Protein AF-A0A7V5XFB3-F1 (afdb_monomer)

Structure (mmCIF, N/CA/C/O backbone):
data_AF-A0A7V5XFB3-F1
#
_entry.id   AF-A0A7V5XFB3-F1
#
loop_
_atom_site.group_PDB
_atom_site.id
_atom_site.type_symbol
_atom_site.label_atom_id
_atom_site.label_alt_id
_atom_site.label_comp_id
_atom_site.label_asym_id
_atom_site.label_entity_id
_atom_site.label_seq_id
_atom_site.pdbx_PDB_ins_code
_atom_site.Cartn_x
_atom_site.Cartn_y
_atom_site.Cartn_z
_atom_site.occupancy
_atom_site.B_iso_or_equiv
_atom_site.auth_seq_id
_atom_site.auth_comp_id
_atom_site.auth_asym_id
_atom_site.auth_atom_id
_atom_site.pdbx_PDB_model_num
ATOM 1 N N . MET A 1 1 ? -3.114 -15.152 -19.158 1.00 41.09 1 MET A N 1
ATOM 2 C CA . MET A 1 1 ? -2.272 -14.480 -18.130 1.00 41.09 1 MET A CA 1
ATOM 3 C C . MET A 1 1 ? -1.327 -13.386 -18.685 1.00 41.09 1 MET A C 1
ATOM 5 O O . MET A 1 1 ? -0.356 -13.057 -18.022 1.00 41.09 1 MET A O 1
ATOM 9 N N . LYS A 1 2 ? -1.602 -12.744 -19.838 1.00 38.72 2 LYS A N 1
ATOM 10 C CA . LYS A 1 2 ? -0.674 -11.773 -20.476 1.00 38.72 2 LYS A CA 1
ATOM 11 C C . LYS A 1 2 ? -0.852 -10.288 -20.073 1.00 38.72 2 LYS A C 1
ATOM 13 O O . LYS A 1 2 ? -0.014 -9.475 -20.438 1.00 38.72 2 LYS A O 1
ATOM 18 N N . ASN A 1 3 ? -1.880 -9.929 -19.290 1.00 50.47 3 ASN A N 1
ATOM 19 C CA . ASN A 1 3 ? -2.231 -8.518 -19.010 1.00 50.47 3 ASN A CA 1
ATOM 20 C C . ASN A 1 3 ? -1.797 -7.952 -17.644 1.00 50.47 3 ASN A C 1
ATOM 22 O O . ASN A 1 3 ? -1.917 -6.749 -17.442 1.00 50.47 3 ASN A O 1
ATOM 26 N N . ARG A 1 4 ? -1.286 -8.759 -16.701 1.00 52.19 4 ARG A N 1
ATOM 27 C CA . ARG A 1 4 ? -0.952 -8.249 -15.349 1.00 52.19 4 ARG A CA 1
ATOM 28 C C . ARG A 1 4 ? 0.307 -7.371 -15.322 1.00 52.19 4 ARG A C 1
ATOM 30 O O . ARG A 1 4 ? 0.387 -6.446 -14.527 1.00 52.19 4 ARG A O 1
ATOM 37 N N . SER A 1 5 ? 1.285 -7.640 -16.189 1.00 55.34 5 SER A N 1
ATOM 38 C CA . SER A 1 5 ? 2.587 -6.951 -16.172 1.00 55.34 5 SER A CA 1
ATOM 39 C C . SER A 1 5 ? 2.589 -5.595 -16.879 1.00 55.34 5 SER A C 1
ATOM 41 O O . SER A 1 5 ? 3.455 -4.767 -16.602 1.00 55.34 5 SER A O 1
ATOM 43 N N . LYS A 1 6 ? 1.640 -5.350 -17.793 1.00 58.53 6 LYS A N 1
ATOM 44 C CA . LYS A 1 6 ? 1.614 -4.114 -18.589 1.00 58.53 6 LYS A CA 1
ATOM 45 C C . LYS A 1 6 ? 1.184 -2.913 -17.746 1.00 58.53 6 LYS A C 1
ATOM 47 O O . LYS A 1 6 ? 1.785 -1.852 -17.876 1.00 58.53 6 LYS A O 1
ATOM 52 N N . ASN A 1 7 ? 0.230 -3.115 -16.837 1.00 75.12 7 ASN A N 1
ATOM 53 C CA . ASN A 1 7 ? -0.316 -2.039 -16.015 1.00 75.12 7 ASN A CA 1
ATOM 54 C C . ASN A 1 7 ? 0.551 -1.711 -14.798 1.00 75.12 7 ASN A C 1
ATOM 56 O O . ASN A 1 7 ? 0.613 -0.556 -14.416 1.00 75.12 7 ASN A O 1
ATOM 60 N N . LEU A 1 8 ? 1.304 -2.668 -14.240 1.00 86.69 8 LEU A N 1
ATOM 61 C CA . LEU A 1 8 ? 2.186 -2.398 -13.093 1.00 86.69 8 LEU A CA 1
ATOM 62 C C . LEU A 1 8 ? 3.316 -1.410 -13.408 1.00 86.69 8 LEU A C 1
ATOM 64 O O . LEU A 1 8 ? 3.889 -0.831 -12.492 1.00 86.69 8 LEU A O 1
ATOM 68 N N . LYS A 1 9 ? 3.613 -1.171 -14.692 1.00 90.31 9 LYS A N 1
ATOM 69 C CA . LYS A 1 9 ? 4.577 -0.149 -15.115 1.00 90.31 9 LYS A CA 1
ATOM 70 C C . LYS A 1 9 ? 4.212 1.249 -14.617 1.00 90.31 9 LYS A C 1
ATOM 72 O O . LYS A 1 9 ? 5.130 2.031 -14.401 1.00 90.31 9 LYS A O 1
ATOM 77 N N . ILE A 1 10 ? 2.927 1.544 -14.386 1.00 93.25 10 ILE A N 1
ATOM 78 C CA . ILE A 1 10 ? 2.512 2.848 -13.847 1.00 93.25 10 ILE A CA 1
ATOM 79 C C . ILE A 1 10 ? 3.035 3.080 -12.429 1.00 93.25 10 ILE A C 1
ATOM 81 O O . ILE A 1 10 ? 3.142 4.218 -12.007 1.00 93.25 10 ILE A O 1
ATOM 85 N N . LEU A 1 11 ? 3.376 2.021 -11.686 1.00 95.00 11 LEU A N 1
ATOM 86 C CA . LEU A 1 11 ? 3.959 2.156 -10.352 1.00 95.00 11 LEU A CA 1
ATOM 87 C C . LEU A 1 11 ? 5.456 2.480 -10.407 1.00 95.00 11 LEU A C 1
ATOM 89 O O . LEU A 1 11 ? 6.004 2.911 -9.402 1.00 95.00 11 LEU A O 1
ATOM 93 N N . LYS A 1 12 ? 6.131 2.270 -11.548 1.00 95.19 12 LYS A N 1
ATOM 94 C CA . LYS A 1 12 ? 7.594 2.383 -11.654 1.00 95.19 12 LYS A CA 1
ATOM 95 C C . LYS A 1 12 ? 8.100 3.777 -11.269 1.00 95.19 12 LYS A C 1
ATOM 97 O O . LYS A 1 12 ? 9.158 3.878 -10.661 1.00 95.19 12 LYS A O 1
ATOM 102 N N . GLU A 1 13 ? 7.341 4.827 -11.573 1.00 95.00 13 GLU A N 1
ATOM 103 C CA . GLU A 1 13 ? 7.694 6.208 -11.210 1.00 95.00 13 GLU A CA 1
ATOM 104 C C . GLU A 1 13 ? 7.749 6.447 -9.693 1.00 95.00 13 GLU A C 1
ATOM 106 O O . GLU A 1 13 ? 8.548 7.255 -9.231 1.00 95.00 13 GLU A O 1
ATOM 111 N N . LEU A 1 14 ? 6.980 5.689 -8.902 1.00 97.25 14 LEU A N 1
ATOM 112 C CA . LEU A 1 14 ? 6.982 5.786 -7.438 1.00 97.25 14 LEU A CA 1
ATOM 113 C C . LEU A 1 14 ? 8.233 5.157 -6.805 1.00 97.25 14 LEU A C 1
ATOM 115 O O . LE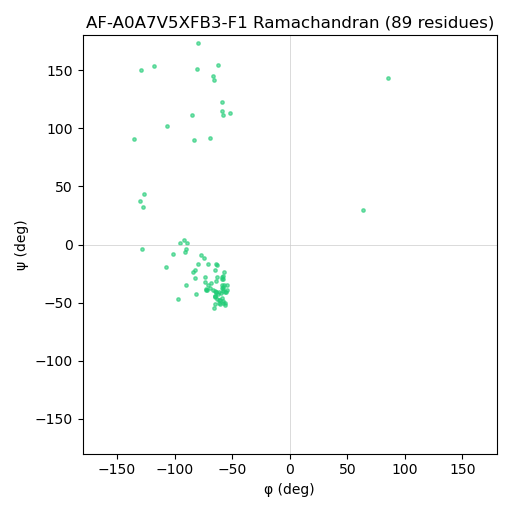U A 1 14 ? 8.474 5.338 -5.614 1.00 97.25 14 LEU A O 1
ATOM 119 N N . PHE A 1 15 ? 9.013 4.407 -7.587 1.00 96.81 15 PHE A N 1
ATOM 120 C CA . PHE A 1 15 ? 10.193 3.658 -7.150 1.00 96.81 15 PHE A CA 1
ATOM 121 C C . PHE A 1 15 ? 11.402 3.949 -8.046 1.00 96.81 15 PHE A C 1
ATOM 123 O O . PHE A 1 15 ? 12.171 3.043 -8.363 1.00 96.81 15 PHE A O 1
ATOM 130 N N . TRP A 1 16 ? 11.556 5.197 -8.495 1.00 95.12 16 TRP A N 1
ATOM 131 C CA . TRP A 1 16 ? 12.677 5.620 -9.345 1.00 95.12 16 TRP A CA 1
ATOM 132 C C . TRP A 1 16 ? 14.055 5.355 -8.708 1.00 95.12 16 TRP A C 1
ATOM 134 O O . TRP A 1 16 ? 15.041 5.197 -9.420 1.00 95.12 16 TRP A O 1
ATOM 144 N N . ASP A 1 17 ? 14.096 5.269 -7.380 1.00 96.50 17 ASP A N 1
ATOM 145 C CA . ASP A 1 17 ? 15.247 5.007 -6.520 1.00 96.50 17 ASP A CA 1
ATOM 146 C C . ASP A 1 17 ? 15.504 3.508 -6.252 1.00 96.50 17 ASP A C 1
ATOM 148 O O . ASP A 1 17 ? 16.442 3.165 -5.534 1.00 96.50 17 ASP A O 1
ATOM 152 N N . TYR A 1 18 ? 14.705 2.596 -6.824 1.00 96.06 18 TYR A N 1
ATOM 153 C CA . TYR A 1 18 ? 14.844 1.150 -6.627 1.00 96.06 18 TYR A CA 1
ATOM 154 C C . TYR A 1 18 ? 14.886 0.361 -7.937 1.00 96.06 18 TYR A C 1
ATOM 156 O O . TYR A 1 18 ? 14.203 0.653 -8.918 1.00 96.06 18 TYR A O 1
ATOM 164 N N . GLU A 1 19 ? 15.600 -0.765 -7.895 1.00 95.81 19 GLU A N 1
ATOM 165 C CA . GLU A 1 19 ? 15.543 -1.779 -8.944 1.00 95.81 19 GLU A CA 1
ATOM 166 C C . GLU A 1 19 ? 14.113 -2.309 -9.120 1.00 95.81 19 GLU A C 1
ATOM 168 O O . GLU A 1 19 ? 13.556 -2.981 -8.244 1.00 95.81 19 GLU A O 1
ATOM 173 N N . TRP A 1 20 ? 13.520 -2.059 -10.290 1.00 94.19 20 TRP A N 1
ATOM 174 C CA . TRP A 1 20 ? 12.115 -2.380 -10.560 1.00 94.19 20 TRP A CA 1
ATOM 175 C C . TRP A 1 20 ? 11.793 -3.872 -10.375 1.00 94.19 20 TRP A C 1
ATOM 177 O O . TRP A 1 20 ? 10.744 -4.239 -9.843 1.00 94.19 20 TRP A O 1
ATOM 187 N N . ASN A 1 21 ? 12.726 -4.752 -10.743 1.00 93.56 21 ASN A N 1
ATOM 188 C CA . ASN A 1 21 ? 12.569 -6.194 -10.550 1.00 93.56 21 ASN A CA 1
ATOM 189 C C . ASN A 1 21 ? 12.490 -6.586 -9.065 1.00 93.56 21 ASN A C 1
ATOM 191 O O . ASN A 1 21 ? 11.801 -7.547 -8.722 1.00 93.56 21 ASN A O 1
ATOM 195 N N . SER A 1 22 ? 13.161 -5.849 -8.179 1.00 94.88 22 SER A N 1
ATOM 196 C CA . SER A 1 22 ? 13.099 -6.074 -6.732 1.00 94.88 22 SER A CA 1
ATOM 197 C C . SER A 1 22 ? 11.746 -5.655 -6.160 1.00 94.88 22 SER A C 1
ATOM 199 O O . SER A 1 22 ? 11.192 -6.374 -5.328 1.00 94.88 22 SER A O 1
ATOM 201 N N . VAL A 1 23 ? 11.179 -4.548 -6.654 1.00 95.06 23 VAL A N 1
ATOM 202 C CA . VAL A 1 23 ? 9.828 -4.086 -6.292 1.00 95.06 23 VAL A CA 1
ATOM 203 C C . VAL A 1 23 ? 8.777 -5.108 -6.719 1.00 95.06 23 VAL A C 1
ATOM 205 O O . VAL A 1 23 ? 7.948 -5.514 -5.906 1.00 95.06 23 VAL A O 1
ATOM 208 N N . LEU A 1 24 ? 8.853 -5.603 -7.960 1.00 92.62 24 LEU A N 1
ATOM 209 C CA . LEU A 1 24 ? 7.921 -6.610 -8.481 1.00 92.62 24 LEU A CA 1
ATOM 210 C C . LEU A 1 24 ? 7.909 -7.906 -7.657 1.00 92.62 24 LEU A C 1
ATOM 212 O O . LEU A 1 24 ? 6.849 -8.494 -7.451 1.00 92.62 24 LEU A O 1
ATOM 216 N N . LYS A 1 25 ? 9.071 -8.344 -7.160 1.00 93.75 25 LYS A N 1
ATOM 217 C CA . LYS A 1 25 ? 9.183 -9.533 -6.298 1.00 93.75 25 LYS A CA 1
ATOM 218 C C . LYS A 1 25 ? 8.601 -9.322 -4.895 1.00 93.75 25 LYS A C 1
ATOM 220 O O . LYS A 1 25 ? 8.370 -10.302 -4.197 1.00 93.75 25 LYS A O 1
ATOM 225 N N . LYS A 1 26 ? 8.392 -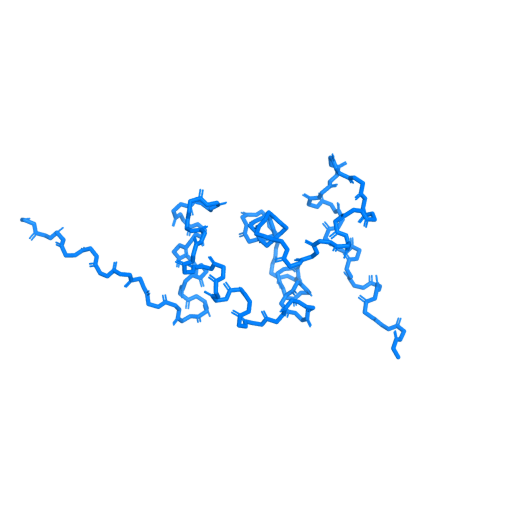8.069 -4.476 1.00 95.12 26 LYS A N 1
ATOM 226 C CA . LYS A 1 26 ? 7.986 -7.674 -3.117 1.00 95.12 26 LYS A CA 1
ATOM 227 C C . LYS A 1 26 ? 6.746 -6.769 -3.114 1.00 95.12 26 LYS A C 1
ATOM 229 O O . LYS A 1 26 ? 6.618 -5.906 -2.245 1.00 95.12 26 LYS A O 1
ATOM 234 N N . LEU A 1 27 ? 5.834 -6.948 -4.077 1.00 92.62 27 LEU A N 1
ATOM 235 C CA . LEU A 1 27 ? 4.644 -6.095 -4.238 1.00 92.62 27 LEU A CA 1
ATOM 236 C C . LEU A 1 27 ? 3.738 -6.056 -3.003 1.00 92.62 27 LEU A C 1
ATOM 238 O O . LEU A 1 27 ? 3.078 -5.055 -2.757 1.00 92.62 27 LEU A O 1
ATOM 242 N N . ASP A 1 28 ? 3.707 -7.135 -2.229 1.00 93.31 28 ASP A N 1
ATOM 243 C CA . ASP A 1 28 ? 2.925 -7.244 -1.001 1.00 93.31 28 ASP A CA 1
ATOM 244 C C . ASP A 1 28 ? 3.693 -6.833 0.261 1.00 93.31 28 ASP A C 1
ATOM 246 O O . ASP A 1 28 ? 3.161 -6.948 1.367 1.00 93.31 28 ASP A O 1
ATOM 250 N N . SER A 1 29 ? 4.929 -6.349 0.114 1.00 96.62 29 SER A N 1
ATOM 251 C CA . SER A 1 29 ? 5.689 -5.840 1.246 1.00 96.62 29 SER A CA 1
ATOM 252 C C . SER A 1 29 ? 5.039 -4.569 1.805 1.00 96.62 29 SER A C 1
ATOM 254 O O . SER A 1 29 ? 4.549 -3.735 1.034 1.00 96.62 29 SER A O 1
ATOM 256 N N . PRO A 1 30 ? 5.085 -4.357 3.134 1.00 97.56 30 PRO A N 1
ATOM 257 C CA . PRO A 1 30 ? 4.569 -3.137 3.746 1.00 97.56 30 PRO A CA 1
ATOM 258 C C . PRO A 1 30 ? 5.176 -1.870 3.142 1.00 97.56 30 PRO A C 1
ATOM 260 O O . PRO A 1 30 ? 4.471 -0.887 2.975 1.00 97.56 30 PRO A O 1
ATOM 263 N N . PHE A 1 31 ? 6.451 -1.908 2.748 1.00 97.31 31 PHE A N 1
ATOM 264 C CA . PHE A 1 31 ? 7.120 -0.787 2.090 1.00 97.31 31 PHE A CA 1
ATOM 265 C C . PHE A 1 31 ? 6.472 -0.411 0.750 1.00 97.31 31 PHE A C 1
ATOM 267 O O . PHE A 1 31 ? 6.161 0.757 0.527 1.00 97.31 31 PHE A O 1
ATOM 274 N N . VAL A 1 32 ? 6.241 -1.390 -0.136 1.00 97.56 32 VAL A N 1
ATOM 275 C CA . VAL A 1 32 ? 5.634 -1.123 -1.450 1.00 97.56 32 VAL A CA 1
ATOM 276 C C . VAL A 1 32 ? 4.207 -0.614 -1.286 1.00 97.56 32 VAL A C 1
ATOM 278 O O . VAL A 1 32 ? 3.837 0.376 -1.914 1.00 97.56 32 VAL A O 1
ATOM 281 N N . ILE A 1 33 ? 3.427 -1.241 -0.401 1.00 98.06 33 ILE A N 1
ATOM 282 C CA . ILE A 1 33 ? 2.057 -0.805 -0.116 1.00 98.06 33 ILE A CA 1
ATOM 283 C C . ILE A 1 33 ? 2.058 0.617 0.459 1.00 98.06 33 ILE A C 1
ATOM 285 O O . ILE A 1 33 ? 1.320 1.464 -0.038 1.00 98.06 33 ILE A O 1
ATOM 289 N N . ALA A 1 34 ? 2.916 0.903 1.444 1.00 98.31 34 ALA A N 1
ATOM 290 C CA . ALA A 1 34 ? 3.037 2.225 2.050 1.00 98.31 34 ALA A CA 1
ATOM 291 C C . ALA A 1 34 ? 3.349 3.294 1.003 1.00 98.31 34 ALA A C 1
ATOM 293 O O . ALA A 1 34 ? 2.642 4.289 0.918 1.00 98.31 34 ALA A O 1
ATOM 294 N N . ARG A 1 35 ? 4.358 3.066 0.156 1.00 98.19 35 ARG A N 1
ATOM 295 C CA . ARG A 1 35 ? 4.789 4.050 -0.840 1.00 98.19 35 ARG A CA 1
ATOM 296 C C . ARG A 1 35 ? 3.692 4.372 -1.852 1.00 98.19 35 ARG A C 1
ATOM 298 O O . ARG A 1 35 ? 3.457 5.541 -2.138 1.00 98.19 35 ARG A O 1
ATOM 305 N N . VAL A 1 36 ? 2.974 3.362 -2.342 1.00 98.12 36 VAL A N 1
ATOM 306 C CA . VAL A 1 36 ? 1.848 3.588 -3.262 1.00 98.12 36 VAL A CA 1
ATOM 307 C C . VAL A 1 36 ? 0.694 4.318 -2.573 1.00 98.12 36 VAL A C 1
ATOM 309 O O . VAL A 1 36 ? 0.084 5.185 -3.185 1.00 98.12 36 VAL A O 1
ATOM 312 N N . LEU A 1 37 ? 0.392 4.002 -1.312 1.00 98.12 37 LEU A N 1
ATOM 313 C CA . LEU A 1 37 ? -0.667 4.690 -0.569 1.00 98.12 37 LEU A CA 1
ATOM 314 C C . LEU A 1 37 ? -0.273 6.114 -0.141 1.00 98.12 37 LEU A C 1
ATOM 316 O O . LEU A 1 37 ? -1.153 6.956 0.007 1.00 98.12 37 LEU A O 1
ATOM 320 N N . GLU A 1 38 ? 1.011 6.398 0.064 1.00 98.19 38 GLU A N 1
ATOM 321 C CA . GLU A 1 38 ? 1.474 7.710 0.530 1.00 98.19 38 GLU A CA 1
ATOM 322 C C . GLU A 1 38 ? 1.566 8.733 -0.608 1.00 98.19 38 GLU A C 1
ATOM 324 O O . GLU A 1 38 ? 1.178 9.882 -0.426 1.00 98.19 38 GLU A O 1
ATOM 329 N N . ILE A 1 39 ? 2.079 8.325 -1.775 1.00 97.62 39 ILE A N 1
ATOM 330 C CA . ILE A 1 39 ? 2.389 9.254 -2.879 1.00 97.62 39 ILE A CA 1
ATOM 331 C C . ILE A 1 39 ? 1.780 8.855 -4.228 1.00 97.62 39 ILE A C 1
ATOM 333 O O . ILE A 1 39 ? 1.933 9.582 -5.207 1.00 97.62 39 ILE A O 1
ATOM 337 N N . GLY A 1 40 ? 1.109 7.704 -4.309 1.00 97.12 40 GLY A N 1
ATOM 338 C CA . GLY A 1 40 ? 0.488 7.234 -5.542 1.00 97.12 40 GLY A CA 1
ATOM 339 C C . GLY A 1 40 ? -0.861 7.895 -5.827 1.00 97.12 40 GLY A C 1
ATOM 340 O O . GLY A 1 40 ? -1.625 8.251 -4.930 1.00 97.12 40 GLY A O 1
ATOM 341 N N . ASN A 1 41 ? -1.188 8.010 -7.110 1.00 96.50 41 ASN A N 1
ATOM 342 C CA . ASN A 1 41 ? -2.493 8.450 -7.578 1.00 96.50 41 ASN A CA 1
ATOM 343 C C . ASN A 1 41 ? -3.536 7.313 -7.528 1.00 96.50 41 ASN A C 1
ATOM 345 O O . ASN A 1 41 ? -3.238 6.142 -7.279 1.00 96.50 41 ASN A O 1
ATOM 349 N N . LYS A 1 42 ? -4.798 7.659 -7.802 1.00 95.50 42 LYS A N 1
ATOM 350 C CA . LYS A 1 42 ? -5.929 6.720 -7.763 1.00 95.50 42 LYS A CA 1
ATOM 351 C C . LYS A 1 42 ? -5.730 5.488 -8.655 1.00 95.50 42 LYS A C 1
ATOM 353 O O . LYS A 1 42 ? -6.087 4.383 -8.243 1.00 95.50 42 LYS A O 1
ATOM 358 N N . ASP A 1 43 ? -5.183 5.661 -9.855 1.00 95.62 43 ASP A N 1
ATOM 359 C CA . ASP A 1 43 ? -5.000 4.561 -10.805 1.00 95.62 43 ASP A CA 1
ATOM 360 C C . ASP A 1 43 ? -3.872 3.628 -10.362 1.00 95.62 43 ASP A C 1
ATOM 362 O O . ASP A 1 43 ? -4.024 2.407 -10.411 1.00 95.62 43 ASP A O 1
ATOM 366 N N . GLN A 1 44 ? -2.788 4.185 -9.821 1.00 96.81 44 GLN A N 1
ATOM 367 C CA . GLN A 1 44 ? -1.691 3.431 -9.214 1.00 96.81 44 GLN A CA 1
ATOM 368 C C . GLN A 1 44 ? -2.174 2.586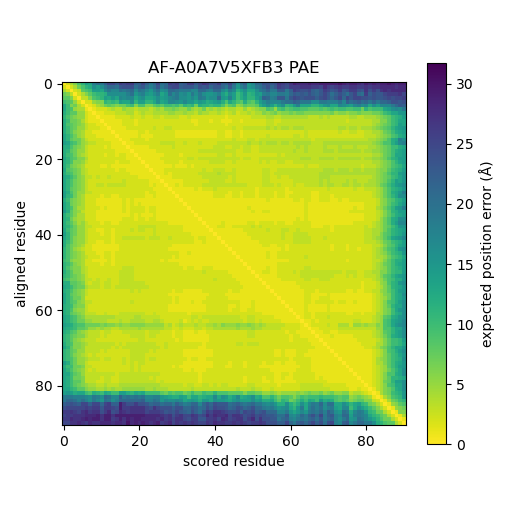 -8.033 1.00 96.81 44 GLN A C 1
ATOM 370 O O . GLN A 1 44 ? -1.916 1.382 -7.982 1.00 96.81 44 GLN A O 1
ATOM 375 N N . VAL A 1 45 ? -2.953 3.173 -7.123 1.00 97.12 45 VAL A N 1
ATOM 376 C CA . VAL A 1 45 ? -3.526 2.434 -5.988 1.00 97.12 45 VAL A CA 1
ATOM 377 C C . VAL A 1 45 ? -4.453 1.318 -6.472 1.00 97.12 45 VAL A C 1
ATOM 379 O O . VAL A 1 45 ? -4.391 0.201 -5.961 1.00 97.12 45 VAL A O 1
ATOM 382 N N . LYS A 1 46 ? -5.269 1.577 -7.500 1.00 95.88 46 LYS A N 1
ATOM 383 C CA . LYS A 1 46 ? -6.171 0.577 -8.084 1.00 95.88 46 LYS A CA 1
ATOM 384 C C . LYS A 1 46 ? -5.412 -0.590 -8.720 1.00 95.88 46 LYS A C 1
ATOM 386 O O . LYS A 1 46 ? -5.838 -1.736 -8.583 1.00 95.88 46 LYS A O 1
ATOM 391 N N . GLU A 1 47 ? -4.306 -0.331 -9.416 1.00 95.56 47 GLU A N 1
ATOM 392 C CA . GLU A 1 47 ? -3.472 -1.400 -9.978 1.00 95.56 47 GLU A CA 1
ATOM 393 C C . GLU A 1 47 ? -2.749 -2.199 -8.892 1.00 95.56 47 GLU A C 1
ATOM 395 O O . GLU A 1 47 ? -2.685 -3.426 -8.994 1.00 95.56 47 GLU A O 1
ATOM 400 N N . LEU A 1 48 ? -2.281 -1.549 -7.821 1.00 95.88 48 LEU A N 1
ATOM 401 C CA . LEU A 1 48 ? -1.753 -2.265 -6.664 1.00 95.88 48 LEU A CA 1
ATOM 402 C C . LEU A 1 48 ? -2.833 -3.168 -6.049 1.00 95.88 48 LEU A C 1
ATOM 404 O O . LEU A 1 48 ? -2.592 -4.364 -5.885 1.00 95.88 48 LEU A O 1
ATOM 408 N N . GLU A 1 49 ? -4.029 -2.636 -5.767 1.00 95.94 49 GLU A N 1
ATOM 409 C CA . GLU A 1 49 ? -5.145 -3.381 -5.161 1.00 95.94 49 GLU A CA 1
ATOM 410 C C . GLU A 1 49 ? -5.517 -4.625 -5.977 1.00 95.94 49 GLU A C 1
ATOM 412 O O . GLU A 1 49 ? -5.727 -5.693 -5.401 1.00 95.94 49 GLU A O 1
ATOM 417 N N . LYS A 1 50 ? -5.532 -4.529 -7.313 1.00 94.50 50 LYS A N 1
ATOM 418 C CA . LYS A 1 50 ? -5.793 -5.675 -8.202 1.00 94.50 50 LYS A CA 1
ATOM 419 C C . LYS A 1 50 ? -4.793 -6.818 -8.023 1.00 94.50 50 LYS A C 1
ATOM 421 O O . LYS A 1 50 ? -5.143 -7.967 -8.290 1.00 94.50 50 LYS A O 1
ATOM 426 N N . VAL A 1 51 ? -3.554 -6.515 -7.635 1.00 93.00 51 VAL A N 1
ATOM 427 C CA . VAL A 1 51 ? -2.473 -7.504 -7.534 1.00 93.00 51 VAL A CA 1
ATOM 428 C C . VAL A 1 51 ? -2.289 -8.013 -6.112 1.00 93.00 51 VAL A C 1
ATOM 430 O O . VAL A 1 51 ? -2.192 -9.222 -5.918 1.00 93.00 51 VAL A O 1
ATOM 433 N N . VAL A 1 52 ? -2.256 -7.124 -5.118 1.00 94.06 52 VAL A N 1
ATOM 434 C CA . VAL A 1 52 ? -2.056 -7.525 -3.714 1.00 94.06 52 VAL A CA 1
ATOM 435 C C . VAL A 1 52 ? -3.359 -7.958 -3.042 1.00 94.06 52 VAL A C 1
ATOM 437 O O . VAL A 1 52 ? -3.332 -8.726 -2.083 1.00 94.06 52 VAL A O 1
ATOM 440 N N . GLY A 1 53 ? -4.497 -7.496 -3.559 1.00 95.50 53 GLY A N 1
ATOM 441 C CA . GLY A 1 53 ? -5.820 -7.738 -3.006 1.00 95.50 53 GLY A CA 1
ATOM 442 C C . GLY A 1 53 ? -6.209 -6.737 -1.917 1.00 95.50 53 GLY A C 1
ATOM 443 O O . GLY A 1 53 ? -5.410 -6.343 -1.063 1.00 95.50 53 GLY A O 1
ATOM 444 N N . LYS A 1 54 ? -7.496 -6.382 -1.901 1.00 96.31 54 LYS A N 1
ATOM 445 C CA . LYS A 1 54 ? -8.096 -5.449 -0.937 1.00 96.31 54 LYS A CA 1
ATOM 446 C C . LYS A 1 54 ? -7.849 -5.836 0.526 1.00 96.31 54 LYS A C 1
ATOM 448 O O . LYS A 1 54 ? -7.583 -4.969 1.356 1.00 96.31 54 LYS A O 1
ATOM 453 N N . GLU A 1 55 ? -7.909 -7.127 0.854 1.00 96.12 55 GLU A N 1
ATOM 454 C CA . GLU A 1 55 ? -7.699 -7.599 2.229 1.00 96.12 55 GLU A CA 1
ATOM 455 C C . GLU A 1 55 ? -6.251 -7.423 2.705 1.00 96.12 55 GLU A C 1
ATOM 457 O O . GLU A 1 55 ? -6.043 -7.077 3.868 1.00 96.12 55 GLU A O 1
ATOM 462 N N . LYS A 1 56 ? -5.247 -7.548 1.821 1.00 96.44 56 LYS A N 1
ATOM 463 C CA . LYS A 1 56 ? -3.857 -7.229 2.191 1.00 96.44 56 LYS A CA 1
ATOM 464 C C . LYS A 1 56 ? -3.697 -5.751 2.521 1.00 96.44 56 LYS A C 1
ATOM 466 O O . LYS A 1 56 ? -3.049 -5.432 3.513 1.00 96.44 56 LYS A O 1
ATOM 471 N N . ILE A 1 57 ? -4.334 -4.861 1.759 1.00 97.31 57 ILE A N 1
ATOM 472 C CA . ILE A 1 57 ? -4.306 -3.419 2.044 1.00 97.31 57 ILE A CA 1
ATOM 473 C C . ILE A 1 57 ? -5.004 -3.114 3.375 1.00 97.31 57 ILE A C 1
ATOM 475 O O . ILE A 1 57 ? -4.457 -2.397 4.209 1.00 97.31 57 ILE A O 1
ATOM 479 N N . LYS A 1 58 ? -6.169 -3.716 3.646 1.00 97.00 58 LYS A N 1
ATOM 480 C CA . LYS A 1 58 ? -6.827 -3.576 4.956 1.00 97.00 58 LYS A CA 1
ATOM 481 C C . LYS A 1 58 ? -5.955 -4.079 6.104 1.00 97.00 58 LYS A C 1
ATOM 483 O O . LYS A 1 58 ? -5.918 -3.443 7.153 1.00 97.00 58 LYS A O 1
ATOM 488 N N . ASN A 1 59 ? -5.280 -5.215 5.928 1.00 96.44 59 ASN A N 1
ATOM 489 C CA . ASN A 1 59 ? -4.361 -5.751 6.928 1.00 96.44 59 ASN A CA 1
ATOM 490 C C . ASN A 1 59 ? -3.164 -4.814 7.134 1.00 96.44 59 ASN A C 1
ATOM 492 O O . ASN A 1 59 ? -2.768 -4.560 8.270 1.00 96.44 59 ASN A O 1
ATOM 496 N N . PHE A 1 60 ? -2.646 -4.233 6.050 1.00 96.94 60 PHE A N 1
ATOM 497 C CA . PHE A 1 60 ? -1.595 -3.228 6.112 1.00 96.94 60 PHE A CA 1
ATOM 498 C C . PHE A 1 60 ? -2.021 -2.019 6.965 1.00 96.94 60 PHE A C 1
ATOM 500 O O . PHE A 1 60 ? -1.342 -1.677 7.930 1.00 96.94 60 PHE A O 1
ATOM 507 N N . LEU A 1 61 ? -3.202 -1.455 6.689 1.00 96.19 61 LEU A N 1
ATOM 508 C CA . LEU A 1 61 ? -3.760 -0.296 7.401 1.00 96.19 61 LEU A CA 1
ATOM 509 C C . LEU A 1 61 ? -4.038 -0.544 8.895 1.00 96.19 61 LEU A C 1
ATOM 511 O O . LEU A 1 61 ? -4.223 0.419 9.639 1.00 96.19 61 LEU A O 1
ATOM 515 N N . LYS A 1 62 ? -4.112 -1.808 9.331 1.00 94.69 62 LYS A N 1
ATOM 516 C CA . LYS A 1 62 ? -4.282 -2.196 10.742 1.00 94.69 62 LYS A CA 1
ATOM 517 C C . LYS A 1 62 ? -2.953 -2.390 11.472 1.00 94.69 62 LYS A C 1
ATOM 519 O O . LYS A 1 62 ? -2.884 -2.118 12.664 1.00 94.69 62 LYS A O 1
ATOM 524 N N . ASN A 1 63 ? -1.932 -2.892 10.776 1.00 95.06 63 ASN A N 1
ATOM 525 C CA . ASN A 1 63 ? -0.701 -3.380 11.408 1.00 95.06 63 ASN A CA 1
ATOM 526 C C . ASN A 1 63 ? 0.514 -2.466 11.195 1.00 95.06 63 ASN A C 1
ATOM 528 O O . ASN A 1 63 ? 1.473 -2.565 11.952 1.00 95.06 63 ASN A O 1
ATOM 532 N N . TYR A 1 64 ? 0.484 -1.581 10.194 1.00 93.62 64 TYR A N 1
ATOM 533 C CA . TYR A 1 64 ? 1.626 -0.746 9.797 1.00 93.62 64 TYR A CA 1
ATOM 534 C C . TYR A 1 64 ? 1.264 0.743 9.748 1.00 93.62 64 TYR A C 1
ATOM 536 O O . TYR A 1 64 ? 1.623 1.469 8.823 1.00 93.62 64 TYR A O 1
ATOM 544 N N . GLU A 1 65 ? 0.524 1.211 10.753 1.00 89.50 65 GLU A N 1
ATOM 545 C CA . GLU A 1 65 ? 0.041 2.596 10.839 1.00 89.50 65 GLU A CA 1
ATOM 546 C C . GLU A 1 65 ? 1.168 3.641 10.831 1.00 89.50 65 GLU A C 1
ATOM 548 O O . GLU A 1 65 ? 0.970 4.761 10.374 1.00 89.50 65 GLU A O 1
ATOM 553 N N . ASN A 1 66 ? 2.354 3.267 11.313 1.00 94.62 66 ASN A N 1
ATOM 554 C CA . ASN A 1 66 ? 3.540 4.117 11.398 1.00 94.62 66 ASN A CA 1
ATOM 555 C C . ASN A 1 66 ? 4.276 4.313 10.062 1.00 94.62 66 ASN A C 1
ATOM 557 O O . ASN A 1 66 ? 5.201 5.118 10.011 1.00 94.62 66 ASN A O 1
ATOM 561 N N . LEU A 1 67 ? 3.905 3.579 9.007 1.00 97.00 67 LEU A N 1
ATOM 562 C CA . LEU A 1 67 ? 4.510 3.713 7.676 1.00 97.00 67 LEU A CA 1
ATOM 563 C C . LEU A 1 67 ? 3.795 4.731 6.782 1.00 97.00 67 LEU A C 1
ATOM 565 O O . LEU A 1 67 ? 4.254 4.975 5.669 1.00 97.00 67 LEU A O 1
ATOM 569 N N . LEU A 1 68 ? 2.686 5.302 7.254 1.00 97.31 68 LEU A N 1
ATOM 570 C CA . LEU A 1 68 ? 1.954 6.356 6.564 1.00 97.31 68 LEU A CA 1
ATOM 571 C C . LEU A 1 68 ? 1.938 7.635 7.396 1.00 97.31 68 LEU A C 1
ATOM 573 O O . LEU A 1 68 ? 1.955 7.601 8.632 1.00 97.31 68 LEU A O 1
ATOM 577 N N . SER A 1 69 ? 1.809 8.778 6.726 1.00 97.31 69 SER A N 1
ATOM 578 C CA . SER A 1 69 ? 1.418 10.000 7.422 1.00 97.31 69 SER A CA 1
ATOM 579 C C . SER A 1 69 ? 0.017 9.837 8.025 1.00 97.31 69 SER A C 1
ATOM 581 O O . SER A 1 69 ? -0.826 9.076 7.538 1.00 97.31 69 SER A O 1
ATOM 583 N N . LYS A 1 70 ? -0.281 10.589 9.093 1.00 95.38 70 LYS A N 1
ATOM 584 C CA . LYS A 1 70 ? -1.611 10.553 9.730 1.00 95.38 70 LYS A CA 1
ATOM 585 C C . LYS A 1 70 ? -2.730 10.884 8.738 1.00 95.38 70 LYS A C 1
ATOM 587 O O . LYS A 1 70 ? -3.820 10.325 8.842 1.00 95.38 70 LYS A O 1
ATOM 592 N N . GLN A 1 71 ? -2.464 11.787 7.793 1.00 96.31 71 GLN A N 1
ATOM 593 C CA . GLN A 1 71 ? -3.419 12.184 6.763 1.00 96.31 71 GLN A CA 1
ATOM 594 C C . GLN A 1 71 ? -3.723 11.017 5.818 1.00 96.31 71 GLN A C 1
ATOM 596 O O . GLN A 1 71 ? -4.886 10.623 5.707 1.00 96.31 71 GLN A O 1
ATOM 601 N N . SER A 1 72 ? -2.687 10.424 5.217 1.00 97.50 72 SER A N 1
ATOM 602 C CA . SER A 1 72 ? -2.804 9.274 4.314 1.00 97.50 72 SER A CA 1
ATOM 603 C C . SER A 1 72 ? -3.465 8.084 5.011 1.00 97.50 72 SER A C 1
ATOM 605 O O . SER A 1 72 ? -4.419 7.504 4.493 1.00 97.50 72 SER A O 1
ATOM 607 N N . LEU A 1 73 ? -3.043 7.768 6.240 1.00 96.69 73 LEU A N 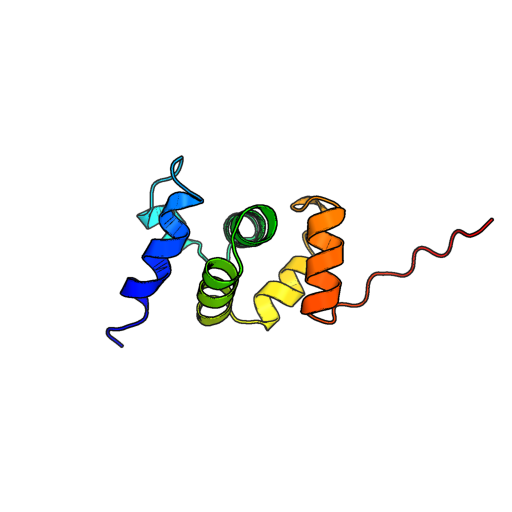1
ATOM 608 C CA . LEU A 1 73 ? -3.627 6.686 7.033 1.00 96.69 73 LEU A CA 1
ATOM 609 C C . LEU A 1 73 ? -5.132 6.877 7.257 1.00 96.69 73 LEU A C 1
ATOM 611 O O . LEU A 1 73 ? -5.907 5.941 7.055 1.00 96.69 73 LEU A O 1
ATOM 615 N N . ASN A 1 74 ? -5.558 8.073 7.674 1.00 95.62 74 ASN A N 1
ATOM 616 C CA . ASN A 1 74 ? -6.969 8.361 7.928 1.00 95.62 74 ASN A CA 1
ATOM 617 C C . ASN A 1 74 ? -7.800 8.288 6.645 1.00 95.62 74 ASN A C 1
ATOM 619 O O . ASN A 1 74 ? -8.861 7.661 6.646 1.00 95.62 74 ASN A O 1
ATOM 623 N N . PHE A 1 75 ? -7.304 8.877 5.554 1.00 96.50 75 PHE A N 1
ATOM 624 C CA . PHE A 1 75 ? -7.957 8.824 4.250 1.00 96.50 75 PHE A CA 1
ATOM 625 C C . PHE A 1 75 ? -8.183 7.375 3.803 1.00 96.50 75 PHE A C 1
ATOM 627 O O . PHE A 1 75 ? -9.316 6.970 3.535 1.00 96.50 75 PHE A O 1
ATOM 634 N N . TRP A 1 76 ? -7.137 6.547 3.821 1.00 97.19 76 TRP A N 1
ATOM 635 C CA . TRP A 1 76 ? -7.255 5.164 3.369 1.00 97.19 76 TRP A CA 1
ATOM 636 C C . TRP A 1 76 ? -8.069 4.288 4.319 1.00 97.19 76 TRP A C 1
ATOM 638 O O . TRP A 1 76 ? -8.840 3.448 3.856 1.00 97.19 76 TRP A O 1
ATOM 648 N N . LYS A 1 77 ? -7.995 4.500 5.639 1.00 96.00 77 LYS A N 1
ATOM 649 C CA . LYS A 1 77 ? -8.888 3.809 6.582 1.00 96.00 77 LYS A CA 1
ATOM 650 C C . LYS A 1 77 ? -10.361 4.079 6.266 1.00 96.00 77 LYS A C 1
ATOM 652 O O . LYS A 1 77 ? -11.152 3.136 6.299 1.00 96.00 77 L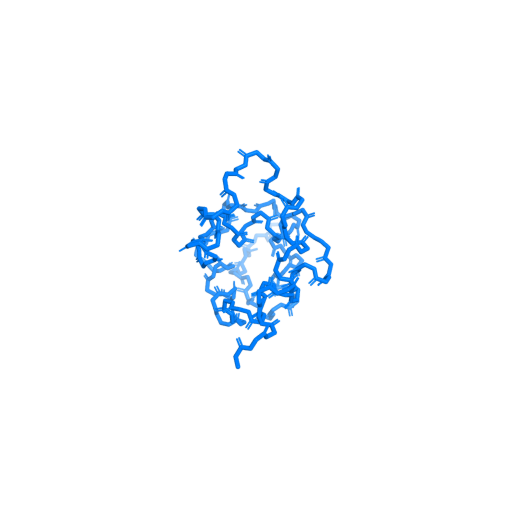YS A O 1
ATOM 657 N N . LEU A 1 78 ? -10.717 5.311 5.892 1.00 95.88 78 LEU A N 1
ATOM 658 C CA . LEU A 1 78 ? -12.069 5.648 5.436 1.00 95.88 78 LEU A CA 1
ATOM 659 C C . LEU A 1 78 ? -12.414 4.932 4.123 1.00 95.88 78 LEU A C 1
ATOM 661 O O . LEU A 1 78 ? -13.420 4.227 4.071 1.00 95.88 78 LEU A O 1
ATOM 665 N N . CYS A 1 79 ? -11.561 5.030 3.097 1.00 96.00 79 CYS A N 1
ATOM 666 C CA . CYS A 1 79 ? -11.796 4.389 1.796 1.00 96.00 79 CYS A CA 1
ATOM 667 C C . CYS A 1 79 ? -11.976 2.865 1.890 1.00 96.00 79 CYS A C 1
ATOM 669 O O . CYS A 1 79 ? -12.799 2.285 1.181 1.00 96.00 79 CYS A O 1
ATOM 671 N N . TYR A 1 80 ? -11.218 2.204 2.768 1.00 95.69 80 TYR A N 1
ATOM 672 C CA . TYR A 1 80 ? -11.250 0.750 2.935 1.00 95.69 80 TYR A CA 1
ATOM 673 C C . TYR A 1 80 ? -12.174 0.269 4.067 1.00 95.69 80 TYR A C 1
ATOM 675 O O . TYR A 1 80 ? -12.262 -0.942 4.298 1.00 95.69 80 TYR A O 1
ATOM 683 N N . GLY A 1 81 ? -12.874 1.174 4.761 1.00 95.06 81 GLY A N 1
ATOM 684 C CA . GLY A 1 81 ? -13.783 0.835 5.862 1.00 95.06 81 GLY A CA 1
ATOM 685 C C . GLY A 1 81 ? -13.079 0.204 7.069 1.00 95.06 81 GLY A C 1
ATOM 686 O O . GLY A 1 81 ? -13.657 -0.627 7.772 1.00 95.06 81 GLY A O 1
ATOM 687 N N . VAL A 1 82 ? -11.813 0.554 7.303 1.00 93.94 82 VAL A N 1
ATOM 688 C CA . VAL A 1 82 ? -11.033 0.069 8.445 1.00 93.94 82 VAL A CA 1
ATOM 689 C C . VAL A 1 82 ? -11.334 0.961 9.643 1.00 93.94 82 VAL A C 1
ATOM 691 O O . VAL A 1 82 ? -10.951 2.129 9.677 1.00 93.94 82 VAL A O 1
ATOM 694 N N . LYS A 1 83 ? -12.023 0.410 10.649 1.00 85.25 83 LYS A N 1
ATOM 695 C CA . LYS A 1 83 ? -12.309 1.132 11.895 1.00 85.25 83 LYS A CA 1
ATOM 696 C C . LYS A 1 83 ? -10.994 1.547 12.556 1.00 85.25 83 LYS A C 1
ATOM 698 O O . LYS A 1 83 ? -10.164 0.696 12.874 1.00 85.25 83 LYS A O 1
ATOM 703 N N . SER A 1 84 ? -10.817 2.843 12.794 1.00 70.25 84 SER A N 1
ATOM 704 C CA . SER A 1 84 ? -9.778 3.320 13.700 1.00 70.25 84 SER A CA 1
ATOM 705 C C . SER A 1 84 ? -10.102 2.844 15.118 1.00 70.25 84 SER A C 1
ATOM 707 O O . SER A 1 84 ? 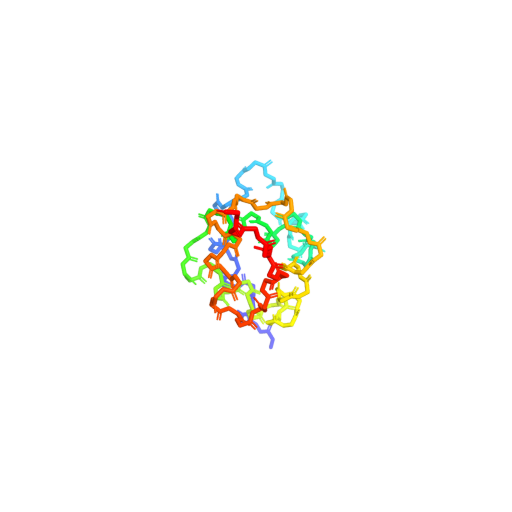-11.267 2.828 15.531 1.00 70.25 84 SER A O 1
ATOM 709 N N . LYS A 1 85 ? -9.081 2.450 15.890 1.00 67.00 85 LYS A N 1
ATOM 710 C CA . LYS A 1 85 ? -9.236 2.375 17.347 1.00 67.00 85 LYS A CA 1
ATOM 711 C C . LYS A 1 85 ? -9.640 3.779 17.797 1.00 67.00 85 LYS A C 1
ATOM 713 O O . LYS A 1 85 ? -8.854 4.712 17.648 1.00 67.00 85 LYS A O 1
ATOM 718 N N . LYS A 1 86 ? -10.882 3.949 18.264 1.00 55.75 86 LYS A N 1
ATOM 719 C CA . LYS A 1 86 ? -11.350 5.212 18.847 1.00 55.75 86 LYS A CA 1
ATOM 720 C C . LYS A 1 86 ? -10.354 5.621 19.931 1.00 55.75 86 LYS A C 1
ATOM 722 O O . LYS A 1 86 ? -10.271 4.958 20.959 1.00 55.75 86 LYS A O 1
ATOM 727 N N . ILE A 1 87 ? -9.627 6.712 19.717 1.00 59.41 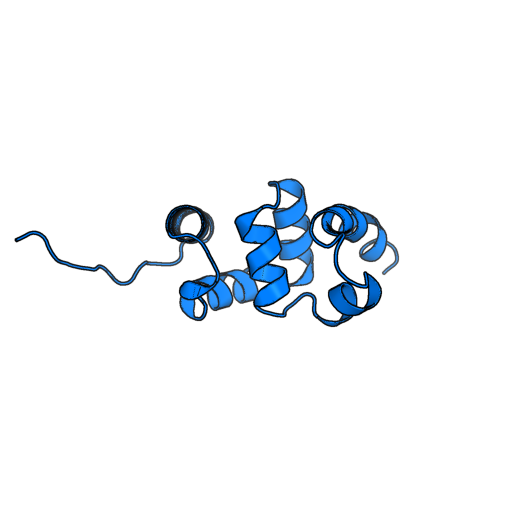87 ILE A N 1
ATOM 728 C CA . ILE A 1 87 ? -8.970 7.418 20.813 1.00 59.41 87 ILE A CA 1
ATOM 729 C C . ILE A 1 87 ? -10.053 8.318 21.402 1.00 59.41 87 ILE A C 1
ATOM 731 O O . ILE A 1 87 ? -10.277 9.437 20.946 1.00 59.41 87 ILE A O 1
ATOM 735 N N . THR A 1 88 ? -10.797 7.803 22.377 1.00 50.88 88 THR A N 1
ATOM 736 C CA . THR A 1 88 ? -11.600 8.644 23.266 1.00 50.88 88 THR A CA 1
ATOM 737 C C . THR A 1 88 ? -10.648 9.438 24.151 1.00 50.88 88 THR A C 1
ATOM 739 O O . THR A 1 88 ? -10.244 8.977 25.211 1.00 50.88 88 THR A O 1
ATOM 742 N N . LYS A 1 89 ? -10.282 10.637 23.706 1.00 53.09 89 LYS A N 1
ATOM 743 C CA . LYS A 1 89 ? -9.955 11.747 24.602 1.00 53.09 89 LYS A CA 1
ATOM 744 C C . LYS A 1 89 ? -10.631 12.997 24.062 1.00 53.09 89 LYS A C 1
ATOM 746 O O . LYS A 1 89 ? -10.086 13.708 23.227 1.00 53.09 89 LYS A O 1
ATOM 751 N N . ARG A 1 90 ? -11.852 13.222 24.531 1.00 48.44 90 ARG A N 1
ATOM 752 C CA . ARG A 1 90 ? -12.332 14.575 24.788 1.00 48.44 90 ARG A CA 1
ATOM 753 C C . ARG A 1 90 ? -12.326 14.690 26.308 1.00 48.44 90 ARG A C 1
ATOM 755 O O . ARG A 1 90 ? -13.118 14.009 26.952 1.00 48.44 90 ARG A O 1
ATOM 762 N N . AL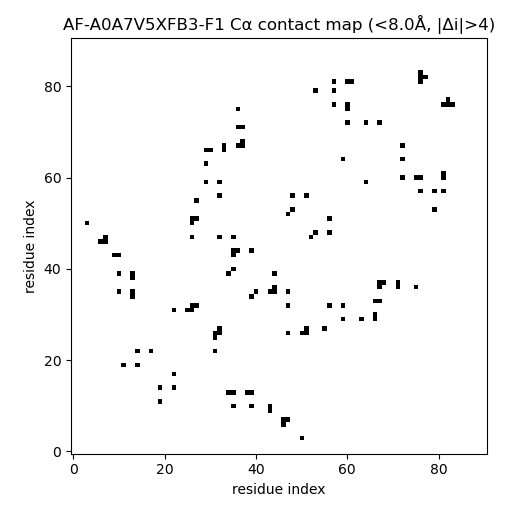A A 1 91 ? -11.303 15.366 26.822 1.00 46.06 91 ALA A N 1
ATOM 763 C CA . ALA A 1 91 ? -11.352 15.980 28.140 1.00 46.06 91 ALA A CA 1
ATOM 764 C C . ALA A 1 91 ? -12.089 17.313 27.981 1.00 46.06 91 ALA A C 1
ATOM 766 O O . ALA A 1 91 ? -11.964 17.889 26.872 1.00 46.06 91 ALA A O 1
#

pLDDT: mean 88.79, std 15.75, rang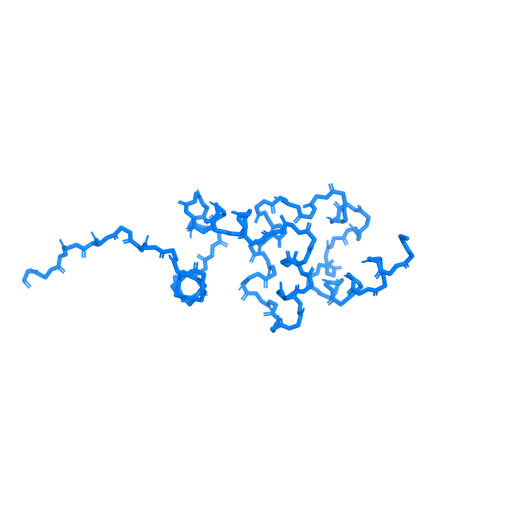e [38.72, 98.31]

Organism: NCBI:txid1295609

Mean predicted aligned error: 5.72 Å

Radius of gyration: 14.25 Å; Cα contacts (8 Å, |Δi|>4): 68; chains: 1; bounding box: 29×30×49 Å

InterPro domains:
  IPR053830 Domain of unknown function DUF6922 [PF21956] (11-60)

Secondary structure (DSSP, 8-state):
--SHHHHGGGGGGGGTTS-HHHHHHTTTSHHHHHHHHHH--HHHHHHHHHHH-HHHHHHHHHH-GGGS-HHHHHHHHHHTT----------

Sequence (91 aa):
MKNRSKNLKILKELFWDYEWNSVLKKLDSPFVIARVLEIGNKDQVKELEKVVGKEKIKNFLKNYENLLSKQSLNFWKLCYGVKSKKITKRA

Solvent-accessible surface area (backbone atoms only — not comparable to full-atom values): 5684 Å² total; per-residue (Å²): 136,86,68,71,72,69,62,56,56,69,48,46,75,85,39,76,92,49,64,64,72,60,48,67,77,37,56,77,36,70,66,50,48,30,51,38,64,66,75,44,54,75,67,44,40,50,56,48,36,76,71,58,33,65,66,52,54,55,50,42,68,71,75,48,59,85,65,40,55,75,66,46,46,52,53,50,27,61,78,69,71,50,80,71,82,80,79,88,77,84,127

Foldseek 3Di:
DPPLPVQQVLCVVLPVVDDVVVCVVCLLPLQNLLSCLAPNDPSNNVSSCVPNPLVSNLVSLVPVVVSHDPVSSVVVCVVSVPDDPDPPDDD